Protein AF-A0A963E943-F1 (afdb_monomer)

Mean predicted aligned error: 19.78 Å

Foldseek 3Di:
DDPVVVVCLVVCVDPVNVVV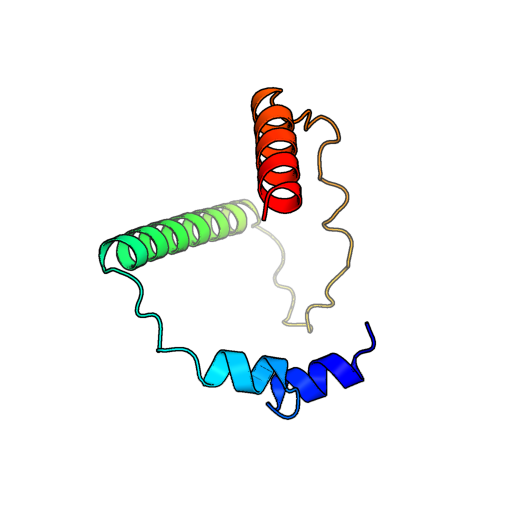VPDPPDDDDPVVVVVVVVVVVVVVVVVVVVVVVVDDDDPDDDDPDDPDPPVPPPPPPPPDDPPVVVVVVVVVVVVVVVD

Solvent-accessible surface area (backbone atoms only — not comparable to full-atom values): 6472 Å² total; per-residue (Å²): 136,60,70,69,59,54,55,36,33,76,71,48,72,28,72,66,36,46,51,61,71,67,47,79,84,83,74,78,52,72,67,55,52,53,51,50,54,51,50,53,52,52,54,48,52,51,51,51,51,57,53,59,75,68,55,94,83,77,97,70,80,96,66,85,83,78,84,74,91,69,87,70,82,79,66,72,91,78,77,72,78,59,73,68,56,59,53,52,51,54,54,51,53,57,58,62,78,74,111

Secondary structure (DSSP, 8-state):
--HHHHHHHHTT-SHHHHHHHHS---PPPHHHHHHHHHHHHHHHHHHHHHHHHT-SS-----------S-TTTT--TT-PPPHHHHHHHHHHHHHHHT-

Sequence (99 aa):
MSQQAFDRFLRGEDRLARLLCALPAHTPSAEFEAAFARAARAAQAQRDAMRTDAAPGQAAAPGPATLDGTRLDAVSPAFEPPASLEASFLQMAASVESA

Structure (mmCIF, N/CA/C/O backbone):
data_AF-A0A963E943-F1
#
_entry.id   AF-A0A963E943-F1
#
loop_
_atom_site.group_PDB
_atom_site.id
_atom_site.type_symbol
_atom_site.label_atom_id
_atom_site.label_alt_id
_atom_site.label_comp_id
_atom_site.label_asym_id
_atom_site.label_entity_id
_atom_site.label_seq_id
_atom_site.pdbx_PDB_ins_code
_atom_site.Cartn_x
_atom_site.Cartn_y
_atom_site.Cartn_z
_atom_site.occupancy
_atom_site.B_iso_or_equiv
_atom_site.auth_seq_id
_atom_site.auth_comp_id
_atom_site.auth_asym_id
_atom_site.auth_atom_id
_atom_site.pdbx_PDB_model_num
ATOM 1 N N . MET A 1 1 ? 12.890 -1.666 21.757 1.00 58.91 1 MET A N 1
ATOM 2 C CA . MET A 1 1 ? 11.665 -2.497 21.817 1.00 58.91 1 MET A CA 1
ATOM 3 C C . MET A 1 1 ? 12.090 -3.952 21.949 1.00 58.91 1 MET A C 1
ATOM 5 O O . MET A 1 1 ? 13.043 -4.326 21.280 1.00 58.91 1 MET A O 1
ATOM 9 N N . SER A 1 2 ? 11.482 -4.744 22.835 1.00 78.31 2 SER A N 1
ATOM 10 C CA . SER A 1 2 ? 11.866 -6.151 23.022 1.00 78.31 2 SER A CA 1
ATOM 11 C C . SER A 1 2 ? 11.165 -7.044 21.993 1.00 78.31 2 SER A C 1
ATOM 13 O O . SER A 1 2 ? 9.978 -6.868 21.725 1.00 78.31 2 SER A O 1
ATOM 15 N N . GLN A 1 3 ? 11.886 -8.016 21.431 1.00 84.25 3 GLN A N 1
ATOM 16 C CA . GLN A 1 3 ? 11.374 -8.969 20.434 1.00 84.25 3 GLN A CA 1
ATOM 17 C C . GLN A 1 3 ? 10.061 -9.647 20.872 1.00 84.25 3 GLN A C 1
ATOM 19 O O . GLN A 1 3 ? 9.134 -9.791 20.085 1.00 84.25 3 GLN A O 1
ATOM 24 N N . GLN A 1 4 ? 9.928 -9.933 22.171 1.00 83.31 4 GLN A N 1
ATOM 25 C CA . GLN A 1 4 ? 8.712 -10.491 22.771 1.00 83.31 4 GLN A CA 1
ATOM 26 C C . GLN A 1 4 ? 7.462 -9.611 22.614 1.00 83.31 4 GLN A C 1
ATOM 28 O O . GLN A 1 4 ? 6.360 -10.141 22.491 1.00 83.31 4 GLN A O 1
ATOM 33 N N . ALA A 1 5 ? 7.600 -8.281 22.654 1.00 79.88 5 ALA A N 1
ATOM 34 C CA . ALA A 1 5 ? 6.466 -7.378 22.460 1.00 79.88 5 ALA A CA 1
ATOM 35 C C . A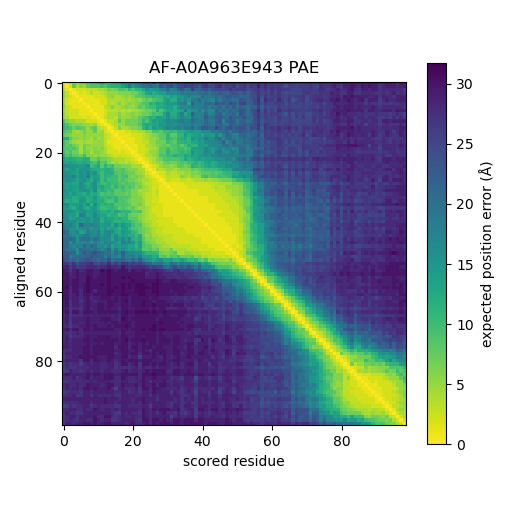LA A 1 5 ? 5.985 -7.415 21.002 1.00 79.88 5 ALA A C 1
ATOM 37 O O . ALA A 1 5 ? 4.784 -7.430 20.744 1.00 79.88 5 ALA A O 1
ATOM 38 N N . PHE A 1 6 ? 6.924 -7.510 20.057 1.00 80.44 6 PHE A N 1
ATOM 39 C CA . PHE A 1 6 ? 6.617 -7.632 18.636 1.00 80.44 6 PHE A CA 1
ATOM 40 C C . PHE A 1 6 ? 5.947 -8.974 18.299 1.00 80.44 6 PHE A C 1
ATOM 42 O O . PHE A 1 6 ? 4.942 -8.992 17.592 1.00 80.44 6 PHE A O 1
ATOM 49 N N . ASP A 1 7 ? 6.410 -10.086 18.878 1.00 86.25 7 ASP A N 1
ATOM 50 C CA . ASP A 1 7 ? 5.765 -11.397 18.695 1.00 86.25 7 ASP A CA 1
ATOM 51 C C . ASP A 1 7 ? 4.318 -11.408 19.214 1.00 86.25 7 ASP A C 1
ATOM 53 O O . ASP A 1 7 ? 3.422 -11.982 18.592 1.00 86.25 7 ASP A O 1
ATOM 57 N N . ARG A 1 8 ? 4.066 -10.732 20.342 1.00 80.75 8 ARG A N 1
ATOM 58 C CA . ARG A 1 8 ? 2.722 -10.576 20.918 1.00 80.75 8 ARG A CA 1
ATOM 59 C C . ARG A 1 8 ? 1.813 -9.718 20.030 1.00 80.75 8 ARG A C 1
ATOM 61 O O . ARG A 1 8 ? 0.627 -10.016 19.886 1.00 80.75 8 ARG A O 1
ATOM 68 N N . PHE A 1 9 ? 2.377 -8.691 19.395 1.00 84.38 9 PHE A N 1
ATOM 69 C CA . PHE A 1 9 ? 1.692 -7.873 18.397 1.00 84.38 9 PHE A CA 1
ATOM 70 C C . PHE A 1 9 ? 1.296 -8.689 17.161 1.00 84.38 9 PHE A C 1
ATOM 72 O O . PHE A 1 9 ? 0.123 -8.686 16.792 1.00 84.38 9 PHE A O 1
ATOM 79 N N . LEU A 1 10 ? 2.220 -9.462 16.579 1.00 82.38 10 LEU A N 1
ATOM 80 C CA . LEU A 1 10 ? 1.932 -10.304 15.409 1.00 82.38 10 LEU A CA 1
ATOM 81 C C . LEU A 1 10 ? 0.845 -11.355 15.675 1.00 82.38 10 LEU A C 1
ATOM 83 O O . LEU A 1 10 ? 0.069 -11.680 14.780 1.00 82.38 10 LEU A O 1
ATOM 87 N N . ARG A 1 11 ? 0.759 -11.869 16.907 1.00 81.88 11 ARG A N 1
ATOM 88 C CA . ARG A 1 11 ? -0.287 -12.818 17.326 1.00 81.88 11 ARG A CA 1
ATOM 89 C C . ARG A 1 11 ? -1.649 -12.171 17.598 1.00 81.88 11 ARG A C 1
ATOM 91 O O . ARG A 1 11 ? -2.593 -12.884 17.922 1.00 81.88 11 ARG A O 1
ATOM 98 N N . GLY A 1 12 ? -1.774 -10.844 17.515 1.00 71.94 12 GLY A N 1
ATOM 99 C CA . GLY A 1 12 ? -3.024 -10.148 17.850 1.00 71.94 12 GLY A CA 1
ATOM 100 C C . GLY A 1 12 ? -3.337 -10.119 19.354 1.00 71.94 12 GLY A C 1
ATOM 101 O O . GLY A 1 12 ? -4.459 -9.811 19.768 1.00 71.94 12 GLY A O 1
ATOM 102 N N . GLU A 1 13 ? -2.361 -10.456 20.198 1.00 80.25 13 GLU A N 1
ATOM 103 C CA . GLU A 1 13 ? -2.480 -10.404 21.658 1.00 80.25 13 GLU A CA 1
ATOM 104 C C . GLU A 1 13 ? -2.230 -8.986 22.200 1.00 80.25 13 GLU A C 1
ATOM 106 O O . GLU A 1 13 ? -2.625 -8.671 23.323 1.00 80.25 13 GLU A O 1
ATOM 111 N N . ASP A 1 14 ? -1.620 -8.115 21.392 1.00 83.44 14 ASP A N 1
ATOM 112 C CA . ASP A 1 14 ? -1.472 -6.688 21.675 1.00 83.44 14 ASP A CA 1
ATOM 113 C C . ASP A 1 14 ? -2.783 -5.920 21.404 1.00 83.44 14 ASP A C 1
ATOM 115 O O . ASP A 1 14 ? -3.469 -6.136 20.399 1.00 83.44 14 ASP A O 1
ATOM 119 N N . ARG A 1 15 ? -3.120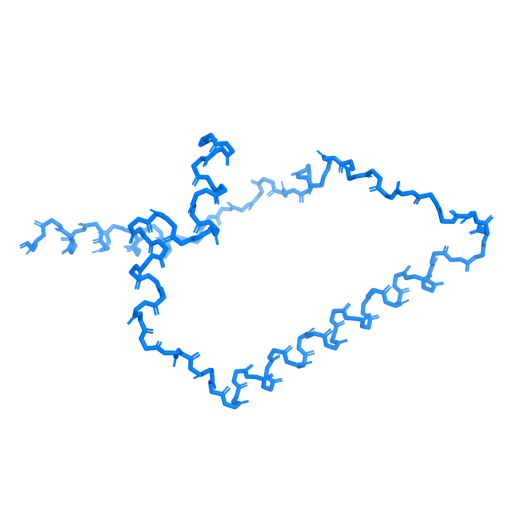 -4.975 22.291 1.00 78.38 15 ARG A N 1
ATOM 120 C CA . ARG A 1 15 ? -4.270 -4.070 22.149 1.00 78.38 15 ARG A CA 1
ATOM 121 C C . ARG A 1 15 ? -4.213 -3.278 20.839 1.00 78.38 15 ARG A C 1
ATOM 123 O O . ARG A 1 15 ? -5.258 -3.072 20.227 1.00 78.38 15 ARG A O 1
ATOM 130 N N . LEU A 1 16 ? -3.023 -2.865 20.401 1.00 81.69 16 LEU A N 1
ATOM 131 C CA . LEU A 1 16 ? -2.831 -2.162 19.134 1.00 81.69 16 LEU A CA 1
ATOM 132 C C . LEU A 1 16 ? -3.151 -3.066 17.941 1.00 81.69 16 LEU A C 1
ATOM 134 O O . LEU A 1 16 ? -3.878 -2.650 17.045 1.00 81.69 16 LEU A O 1
ATOM 138 N N . ALA A 1 17 ? -2.670 -4.311 17.946 1.00 82.00 17 ALA A N 1
ATOM 139 C CA . ALA A 1 17 ? -2.952 -5.263 16.874 1.00 82.00 17 ALA A CA 1
ATOM 140 C C . ALA A 1 17 ? -4.460 -5.524 16.738 1.00 82.00 17 ALA A C 1
ATOM 142 O O . ALA A 1 17 ? -4.997 -5.501 15.634 1.00 82.00 17 ALA A O 1
ATOM 143 N N . ARG A 1 18 ? -5.172 -5.667 17.865 1.00 81.88 18 ARG A N 1
ATOM 144 C CA . ARG A 1 18 ? -6.639 -5.812 17.869 1.00 81.88 18 ARG A CA 1
ATOM 145 C C . ARG A 1 18 ? -7.359 -4.594 17.299 1.00 81.88 18 ARG A C 1
ATOM 147 O O . ARG A 1 18 ? -8.327 -4.765 16.567 1.00 81.88 18 ARG A O 1
ATOM 154 N N . LEU A 1 19 ? -6.896 -3.386 17.624 1.00 84.75 19 LEU A N 1
ATOM 155 C CA . LEU A 1 19 ? -7.455 -2.153 17.065 1.00 84.75 19 LEU A CA 1
ATOM 156 C C . LEU A 1 19 ? -7.247 -2.087 15.552 1.00 84.75 19 LEU A C 1
ATOM 158 O O . LEU A 1 19 ? -8.191 -1.784 14.833 1.00 84.75 19 LEU A O 1
ATOM 162 N N . LEU A 1 20 ? -6.050 -2.429 15.068 1.00 82.88 20 LEU A N 1
ATOM 163 C CA . LEU A 1 20 ? -5.754 -2.460 13.635 1.00 82.88 20 LEU A CA 1
ATOM 164 C C . LEU A 1 20 ? -6.615 -3.491 12.893 1.00 82.88 20 LEU A C 1
ATOM 166 O O . LEU A 1 20 ? -7.129 -3.185 11.823 1.00 82.88 20 LEU A O 1
ATOM 170 N N . CYS A 1 21 ? -6.835 -4.675 13.472 1.00 80.12 21 CYS A N 1
ATOM 171 C CA . CYS A 1 21 ? -7.725 -5.686 12.892 1.00 80.12 21 CYS A CA 1
ATOM 172 C C . CYS A 1 21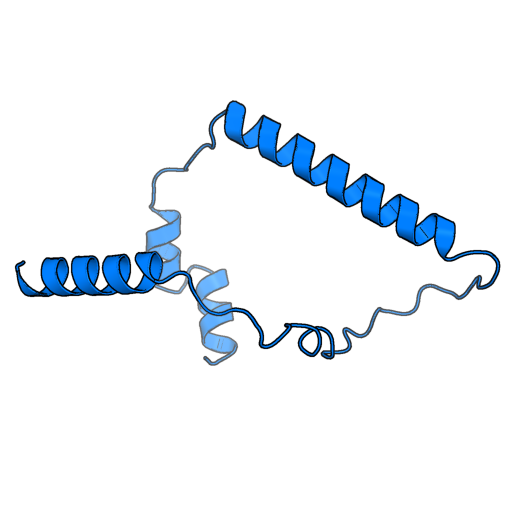 ? -9.210 -5.287 12.915 1.00 80.12 21 CYS A C 1
ATOM 174 O O . CYS A 1 21 ? -9.987 -5.824 12.132 1.00 80.12 21 CYS A O 1
ATOM 176 N N . ALA A 1 22 ? -9.613 -4.383 13.812 1.00 83.38 22 ALA A N 1
ATOM 177 C CA . ALA A 1 22 ? -10.982 -3.878 13.894 1.00 83.38 22 ALA A CA 1
ATOM 178 C C . ALA A 1 22 ? -11.258 -2.715 12.923 1.00 83.38 22 ALA A C 1
ATOM 180 O O . ALA A 1 22 ? -12.416 -2.324 12.759 1.00 83.38 22 ALA A O 1
ATOM 181 N N . LEU A 1 23 ? -10.223 -2.145 12.295 1.00 83.19 23 LEU A N 1
ATOM 182 C CA . LEU A 1 23 ? -10.403 -1.106 11.287 1.00 83.19 23 LEU A CA 1
ATOM 183 C C . LEU A 1 23 ? -11.095 -1.686 10.042 1.00 83.19 23 LEU A C 1
ATOM 185 O O . LEU A 1 23 ? -10.846 -2.839 9.680 1.00 83.19 23 LEU A O 1
ATOM 189 N N . PRO A 1 24 ? -11.940 -0.897 9.353 1.00 85.31 24 PRO A N 1
ATOM 190 C CA . PRO A 1 24 ? -12.498 -1.302 8.072 1.00 85.31 24 PRO A CA 1
ATOM 191 C C . PRO A 1 24 ? -11.374 -1.692 7.116 1.00 85.31 24 PRO A C 1
ATOM 193 O O . PRO A 1 24 ? -10.367 -0.987 7.022 1.00 85.31 24 PRO A O 1
ATOM 196 N N . ALA A 1 25 ? 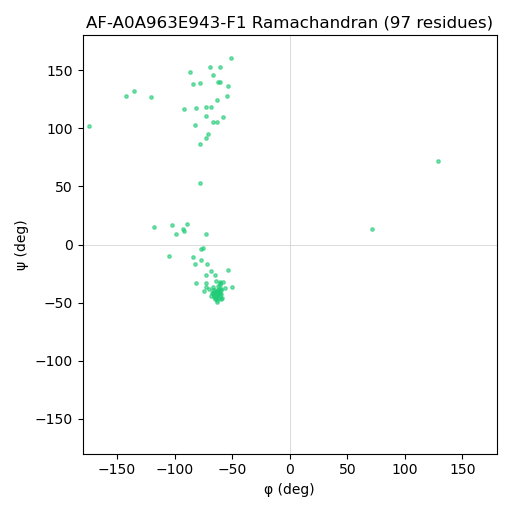-11.556 -2.798 6.395 1.00 81.88 25 ALA A N 1
ATOM 197 C CA . ALA A 1 25 ? -10.600 -3.217 5.384 1.00 81.88 25 ALA A CA 1
ATOM 198 C C . ALA A 1 25 ? -10.438 -2.094 4.351 1.00 81.88 25 ALA A C 1
ATOM 200 O O . ALA A 1 25 ? -11.351 -1.799 3.576 1.00 81.88 25 ALA A O 1
ATOM 201 N N . HIS A 1 26 ? -9.277 -1.443 4.359 1.00 80.94 26 HIS A N 1
ATOM 202 C CA . HIS A 1 26 ? -8.955 -0.461 3.341 1.00 80.94 26 HIS A CA 1
ATOM 203 C C . HIS A 1 26 ? -8.671 -1.207 2.041 1.00 80.94 26 HIS A C 1
ATOM 205 O O . HIS A 1 26 ? -7.672 -1.915 1.927 1.00 80.94 26 HIS A O 1
ATOM 211 N N . THR A 1 27 ? -9.573 -1.061 1.075 1.00 84.12 27 THR A N 1
ATOM 212 C CA . THR A 1 27 ? -9.347 -1.568 -0.277 1.00 84.12 27 THR A CA 1
ATOM 213 C C . THR A 1 27 ? -8.715 -0.432 -1.078 1.00 84.12 27 THR A C 1
ATOM 215 O O . THR A 1 27 ? -9.349 0.622 -1.196 1.00 84.12 27 THR A O 1
ATOM 218 N N . PRO A 1 28 ? -7.470 -0.580 -1.567 1.00 84.06 28 PRO A N 1
ATOM 219 C CA . PRO A 1 28 ? -6.839 0.463 -2.362 1.00 84.06 28 PRO A CA 1
ATOM 220 C C . PRO A 1 28 ? -7.647 0.733 -3.637 1.00 84.06 28 PRO A C 1
ATOM 222 O O . PRO A 1 28 ? -8.356 -0.136 -4.145 1.00 84.06 28 PRO A O 1
ATOM 225 N N . SER A 1 29 ? -7.552 1.953 -4.168 1.00 91.31 29 SER A N 1
ATOM 226 C CA . SER A 1 29 ? -8.200 2.278 -5.440 1.00 91.31 29 SER A CA 1
ATOM 227 C C . SER A 1 29 ? -7.518 1.550 -6.604 1.00 91.31 29 SER A C 1
ATOM 229 O O . SER A 1 29 ? -6.313 1.291 -6.577 1.00 91.31 29 SER A O 1
ATOM 231 N N . ALA A 1 30 ? -8.267 1.292 -7.680 1.00 93.25 30 ALA A N 1
ATOM 232 C CA . ALA A 1 3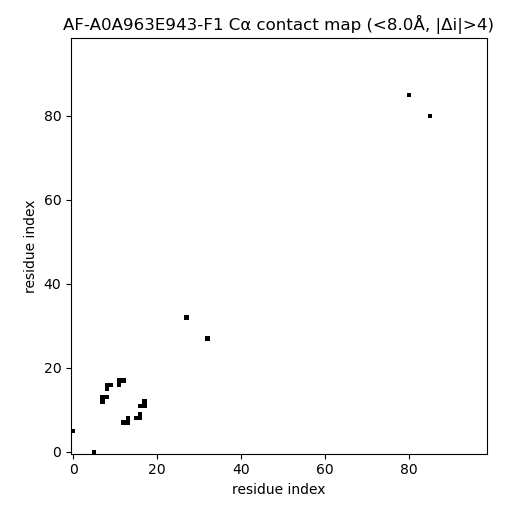0 ? -7.723 0.670 -8.890 1.00 93.25 30 ALA A CA 1
ATOM 233 C C . ALA A 1 30 ? -6.554 1.474 -9.499 1.00 93.25 30 ALA A C 1
ATOM 235 O O . ALA A 1 30 ? -5.616 0.906 -10.057 1.00 93.25 30 ALA A O 1
ATOM 236 N N . GLU A 1 31 ? -6.578 2.804 -9.368 1.00 94.69 31 GLU A N 1
ATOM 237 C CA . GLU A 1 31 ? -5.486 3.676 -9.812 1.00 94.69 31 GLU A CA 1
ATOM 238 C C . GLU A 1 31 ? -4.203 3.443 -9.010 1.00 94.69 31 GLU A C 1
ATOM 240 O O . GLU A 1 31 ? -3.116 3.360 -9.594 1.00 94.69 31 GLU A O 1
ATOM 245 N N . PHE A 1 32 ? -4.329 3.296 -7.687 1.00 93.50 32 PHE A N 1
ATOM 246 C CA . PHE A 1 32 ? -3.207 2.979 -6.813 1.00 93.50 32 PHE A CA 1
ATOM 247 C C . PHE A 1 32 ? -2.638 1.596 -7.132 1.00 93.50 32 PHE A C 1
ATOM 249 O O . PHE A 1 32 ? -1.427 1.462 -7.303 1.00 93.50 32 PHE A O 1
ATOM 256 N N . GLU A 1 33 ? -3.491 0.583 -7.294 1.00 95.00 33 GLU A N 1
ATOM 257 C CA . GLU A 1 33 ? -3.052 -0.764 -7.676 1.00 95.00 33 GLU A CA 1
ATOM 258 C C . GLU A 1 33 ? -2.325 -0.767 -9.027 1.00 95.00 33 GLU A C 1
ATOM 260 O O . GLU A 1 33 ? -1.262 -1.378 -9.170 1.00 95.00 33 GLU A O 1
ATOM 265 N N . ALA A 1 34 ? -2.836 -0.026 -10.014 1.00 94.88 34 ALA A N 1
ATOM 266 C CA . ALA A 1 34 ? -2.189 0.109 -11.314 1.00 94.88 34 ALA A CA 1
ATOM 267 C C . ALA A 1 34 ? -0.827 0.817 -11.213 1.00 94.88 34 ALA A C 1
ATOM 269 O O . ALA A 1 34 ? 0.136 0.402 -11.868 1.00 94.88 34 ALA A O 1
ATOM 270 N N . ALA A 1 35 ? -0.724 1.871 -10.397 1.00 93.19 35 ALA A N 1
ATOM 271 C CA . ALA A 1 35 ? 0.534 2.567 -10.139 1.00 93.19 35 ALA A CA 1
ATOM 272 C C . ALA A 1 35 ? 1.550 1.655 -9.437 1.00 93.19 35 ALA A C 1
ATOM 274 O O . ALA A 1 35 ? 2.697 1.561 -9.883 1.00 93.19 35 ALA A O 1
ATOM 275 N N . PHE A 1 36 ? 1.110 0.921 -8.416 1.00 94.88 36 PHE A N 1
ATOM 276 C CA . PHE A 1 36 ? 1.922 -0.059 -7.706 1.00 94.88 36 PHE A CA 1
ATOM 277 C C . PHE A 1 36 ? 2.424 -1.162 -8.647 1.00 94.88 36 PHE A C 1
ATOM 279 O O . PHE A 1 36 ? 3.620 -1.442 -8.691 1.00 94.88 36 PHE A O 1
ATOM 286 N N . ALA A 1 37 ? 1.551 -1.731 -9.482 1.00 95.31 37 ALA A N 1
ATOM 287 C CA . ALA A 1 37 ? 1.929 -2.764 -10.443 1.00 95.31 37 ALA A CA 1
ATOM 288 C C . ALA A 1 37 ? 2.947 -2.258 -11.483 1.00 95.31 37 ALA A C 1
ATOM 290 O O . ALA A 1 37 ? 3.845 -3.002 -11.886 1.00 95.31 37 ALA A O 1
ATOM 291 N N . ARG A 1 38 ? 2.844 -0.991 -11.917 1.00 94.12 38 ARG A N 1
ATOM 292 C CA . ARG A 1 38 ? 3.858 -0.362 -12.782 1.00 94.12 38 ARG A CA 1
ATOM 293 C C . ARG A 1 38 ? 5.201 -0.225 -12.066 1.00 94.12 38 ARG A C 1
ATOM 295 O O . ARG A 1 38 ? 6.219 -0.603 -12.642 1.00 94.12 38 ARG A O 1
ATOM 302 N N . ALA A 1 39 ? 5.198 0.262 -10.827 1.00 93.19 39 ALA A N 1
ATOM 303 C CA . ALA A 1 39 ? 6.412 0.413 -10.029 1.00 93.19 39 ALA A CA 1
ATOM 304 C C . ALA A 1 39 ? 7.094 -0.940 -9.762 1.00 93.19 39 ALA A C 1
ATOM 306 O O . ALA A 1 39 ? 8.304 -1.063 -9.943 1.00 93.19 39 ALA A O 1
ATOM 307 N N . ALA A 1 40 ? 6.318 -1.976 -9.429 1.00 94.56 40 ALA A N 1
ATOM 308 C CA . ALA A 1 40 ? 6.826 -3.326 -9.203 1.00 94.56 40 ALA A CA 1
ATOM 309 C C . ALA A 1 40 ? 7.516 -3.898 -10.453 1.00 94.56 40 ALA A C 1
ATOM 311 O O . ALA A 1 40 ? 8.621 -4.431 -10.361 1.00 94.56 40 ALA A O 1
ATOM 312 N N . ARG A 1 41 ? 6.911 -3.727 -11.638 1.00 94.94 41 ARG A N 1
ATOM 313 C CA . ARG A 1 41 ? 7.527 -4.144 -12.910 1.00 94.94 41 ARG A CA 1
ATOM 314 C C . ARG A 1 41 ? 8.807 -3.370 -13.222 1.00 94.94 41 ARG A C 1
ATOM 316 O O . ARG A 1 41 ? 9.774 -3.976 -13.670 1.00 94.94 41 ARG A O 1
ATOM 323 N N . ALA A 1 42 ? 8.831 -2.061 -12.975 1.00 93.31 42 ALA A N 1
ATOM 324 C CA . ALA A 1 42 ? 10.021 -1.242 -13.196 1.00 93.31 42 ALA A CA 1
ATOM 325 C C . ALA A 1 42 ? 11.181 -1.662 -12.278 1.00 93.31 42 ALA A C 1
ATOM 327 O O . ALA A 1 42 ? 12.299 -1.860 -12.750 1.00 93.31 42 ALA A O 1
ATOM 328 N N . ALA A 1 43 ? 10.903 -1.879 -10.989 1.00 91.19 43 ALA A N 1
ATOM 329 C CA . ALA A 1 43 ? 11.892 -2.370 -10.034 1.00 91.19 43 ALA A CA 1
ATOM 330 C C . ALA A 1 43 ? 12.405 -3.768 -10.415 1.00 91.19 43 ALA A C 1
ATOM 332 O O . ALA A 1 43 ? 13.600 -4.037 -10.311 1.00 91.19 43 ALA A O 1
ATOM 333 N N . GLN A 1 44 ? 11.525 -4.650 -10.897 1.00 91.56 44 GLN A N 1
ATOM 334 C CA . GLN A 1 44 ? 11.923 -5.969 -11.384 1.00 91.56 44 GLN A CA 1
ATOM 335 C C . GLN A 1 44 ? 12.854 -5.864 -12.599 1.00 91.56 44 GLN A C 1
ATOM 337 O O . GLN A 1 44 ? 13.927 -6.457 -12.586 1.00 91.56 44 GLN A O 1
ATOM 342 N N . ALA A 1 45 ? 12.508 -5.040 -13.592 1.00 90.00 45 ALA A N 1
ATOM 343 C CA . ALA A 1 45 ? 13.351 -4.818 -14.766 1.00 90.00 45 ALA A CA 1
ATOM 344 C C . ALA A 1 45 ? 14.737 -4.261 -14.396 1.00 90.00 45 ALA A C 1
ATOM 346 O O . ALA A 1 45 ? 15.742 -4.688 -14.957 1.00 90.00 45 ALA A O 1
ATOM 347 N N . GLN A 1 46 ? 14.812 -3.355 -13.415 1.00 89.56 46 GLN A N 1
ATOM 348 C CA . GLN A 1 46 ? 16.087 -2.847 -12.897 1.00 89.56 46 GLN A CA 1
ATOM 349 C C . GLN A 1 46 ? 16.924 -3.947 -12.235 1.00 89.56 46 GLN A C 1
ATOM 351 O O . GLN A 1 46 ? 18.133 -4.010 -12.450 1.00 89.56 46 GLN A O 1
ATOM 356 N N . ARG A 1 47 ? 16.298 -4.834 -11.452 1.00 85.44 47 ARG A N 1
ATOM 357 C CA . ARG A 1 47 ? 16.989 -5.979 -10.835 1.00 85.44 47 ARG A CA 1
ATOM 358 C C . ARG A 1 47 ? 17.497 -6.962 -11.881 1.00 85.44 47 ARG A C 1
ATOM 360 O O . ARG A 1 47 ? 18.613 -7.456 -11.746 1.00 85.44 47 ARG A O 1
ATOM 367 N N . ASP A 1 48 ? 16.691 -7.234 -12.900 1.00 88.25 48 ASP A N 1
ATOM 368 C CA . ASP A 1 48 ? 17.063 -8.140 -13.982 1.00 88.25 48 ASP A CA 1
ATOM 369 C C . ASP A 1 48 ? 18.214 -7.552 -14.811 1.00 88.25 48 ASP A C 1
ATOM 371 O O . ASP A 1 48 ? 19.184 -8.262 -15.064 1.00 88.25 48 ASP A O 1
ATOM 375 N N . ALA A 1 49 ? 18.188 -6.248 -15.113 1.00 82.19 49 ALA A N 1
ATOM 376 C CA . ALA A 1 49 ? 19.291 -5.545 -15.775 1.00 82.19 49 ALA A CA 1
ATOM 377 C C . ALA A 1 49 ? 20.593 -5.579 -14.949 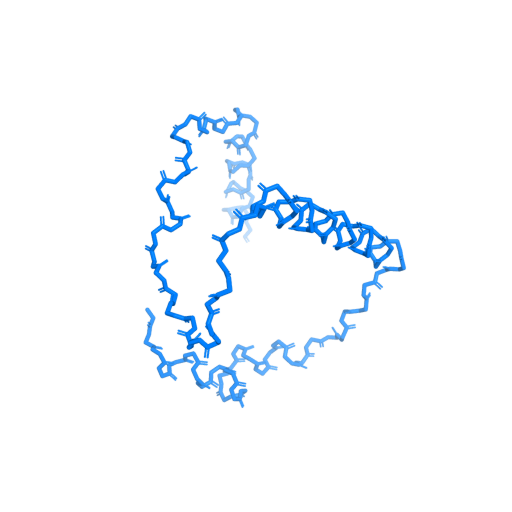1.00 82.19 49 ALA A C 1
ATOM 379 O O . ALA A 1 49 ? 21.653 -5.940 -15.461 1.00 82.19 49 ALA A O 1
ATOM 380 N N . MET A 1 50 ? 20.512 -5.297 -13.642 1.00 78.56 50 MET A N 1
ATOM 381 C CA . MET A 1 50 ? 21.663 -5.416 -12.735 1.00 78.56 50 MET A CA 1
ATOM 382 C C . MET A 1 50 ? 22.208 -6.849 -12.663 1.00 78.56 50 MET A C 1
ATOM 384 O O . MET A 1 50 ? 23.409 -7.047 -12.501 1.00 78.56 50 MET A O 1
ATOM 388 N N . ARG A 1 51 ? 21.340 -7.862 -12.777 1.00 76.50 51 ARG A N 1
ATOM 389 C CA . ARG A 1 51 ? 21.748 -9.271 -12.798 1.00 76.50 51 ARG A CA 1
ATOM 390 C C . ARG A 1 51 ? 22.433 -9.651 -14.109 1.00 76.50 51 ARG A C 1
ATOM 392 O O . ARG A 1 51 ? 23.361 -10.455 -14.078 1.00 76.50 51 ARG A O 1
ATOM 399 N N . THR A 1 52 ? 21.986 -9.106 -15.239 1.00 64.81 52 THR A N 1
ATOM 400 C CA . THR A 1 52 ? 22.601 -9.373 -16.546 1.00 64.81 52 THR A CA 1
ATOM 401 C C . THR A 1 52 ? 23.952 -8.685 -16.711 1.00 64.81 52 THR A C 1
ATOM 403 O O . THR A 1 52 ? 24.842 -9.285 -17.303 1.00 64.81 52 THR A O 1
ATOM 406 N N . ASP A 1 53 ? 24.152 -7.504 -16.117 1.00 59.62 53 ASP A N 1
ATOM 407 C CA . ASP A 1 53 ? 25.470 -6.847 -16.078 1.00 59.62 53 ASP A CA 1
ATOM 408 C C . ASP A 1 53 ? 26.462 -7.555 -15.132 1.00 59.62 53 ASP A C 1
ATOM 410 O O . ASP A 1 53 ? 27.673 -7.360 -15.227 1.00 59.62 53 ASP A O 1
ATOM 414 N N . ALA A 1 54 ? 25.971 -8.413 -14.231 1.00 56.16 54 ALA A N 1
ATOM 415 C CA . ALA A 1 54 ? 26.772 -9.119 -13.231 1.00 56.16 54 ALA A CA 1
ATOM 416 C C . ALA A 1 54 ? 27.271 -10.521 -13.656 1.00 56.16 54 ALA A C 1
ATOM 418 O O . ALA A 1 54 ? 27.733 -11.276 -12.798 1.00 56.16 54 ALA A O 1
ATOM 419 N N . ALA A 1 55 ? 27.209 -10.916 -14.935 1.00 43.09 55 ALA A N 1
ATOM 420 C CA . ALA A 1 55 ? 27.793 -12.192 -15.377 1.00 43.09 55 ALA A CA 1
ATOM 421 C C . ALA A 1 55 ? 28.449 -12.091 -16.768 1.00 43.09 55 ALA A C 1
ATOM 423 O O . ALA A 1 55 ? 27.803 -11.686 -17.731 1.00 43.09 55 ALA A O 1
ATOM 424 N N . PRO A 1 56 ? 29.722 -12.523 -16.882 1.00 44.03 56 PRO A N 1
ATOM 425 C CA . PRO A 1 56 ? 30.008 -13.947 -16.756 1.00 44.03 56 PRO A CA 1
ATOM 426 C C . PRO A 1 56 ? 30.976 -14.267 -15.612 1.00 44.03 56 PRO A C 1
ATOM 428 O O . PRO A 1 56 ? 32.096 -13.769 -15.565 1.00 44.03 56 PRO A O 1
ATOM 431 N N . GLY A 1 57 ? 30.565 -15.188 -14.738 1.00 47.91 57 GLY A N 1
ATOM 432 C CA . GLY A 1 57 ? 31.489 -15.902 -13.857 1.00 47.91 57 GLY A CA 1
ATOM 433 C C . GLY A 1 57 ? 31.120 -15.900 -12.380 1.00 47.91 57 GLY A C 1
ATOM 434 O O . GLY A 1 57 ? 31.825 -15.297 -11.585 1.00 47.91 57 GLY A O 1
ATOM 435 N N . GLN A 1 58 ? 30.080 -16.647 -12.005 1.00 40.00 58 GLN A N 1
ATOM 436 C CA . GLN A 1 58 ? 30.150 -17.591 -10.881 1.00 40.00 58 GLN A CA 1
ATOM 437 C C . GLN A 1 58 ? 28.849 -18.390 -10.791 1.00 40.00 58 GLN A C 1
ATOM 439 O O . GLN A 1 58 ? 27.825 -17.938 -10.286 1.00 40.00 58 GLN A O 1
ATOM 444 N N . ALA A 1 59 ? 28.917 -19.626 -11.281 1.00 49.50 59 ALA A N 1
ATOM 445 C CA . ALA A 1 59 ? 28.129 -20.698 -10.710 1.00 49.50 59 ALA A CA 1
ATOM 446 C C . ALA A 1 59 ? 28.666 -20.933 -9.290 1.00 49.50 59 ALA A C 1
ATOM 448 O O . ALA A 1 59 ? 29.757 -21.473 -9.122 1.00 49.50 59 ALA A O 1
ATOM 449 N N . ALA A 1 60 ? 27.923 -20.501 -8.276 1.00 40.84 60 ALA A N 1
ATOM 450 C CA . ALA A 1 60 ? 28.137 -20.922 -6.901 1.00 40.84 60 ALA A CA 1
ATOM 451 C C . ALA A 1 60 ? 26.774 -21.248 -6.278 1.00 40.84 60 ALA A C 1
ATOM 453 O O . ALA A 1 60 ? 25.795 -20.530 -6.464 1.00 40.84 60 ALA A O 1
ATOM 454 N N . ALA A 1 61 ? 26.734 -22.410 -5.633 1.00 46.94 61 ALA A N 1
ATOM 455 C CA . ALA A 1 61 ? 25.584 -23.118 -5.083 1.00 46.94 61 ALA A CA 1
ATOM 456 C C . ALA A 1 61 ? 24.662 -22.268 -4.176 1.00 46.94 61 ALA A C 1
ATOM 458 O O . ALA A 1 61 ? 25.101 -21.260 -3.622 1.00 46.94 61 ALA A O 1
ATOM 459 N N . PRO A 1 62 ? 23.401 -22.695 -3.950 1.00 44.31 62 PRO A N 1
ATOM 460 C CA . PRO A 1 62 ? 22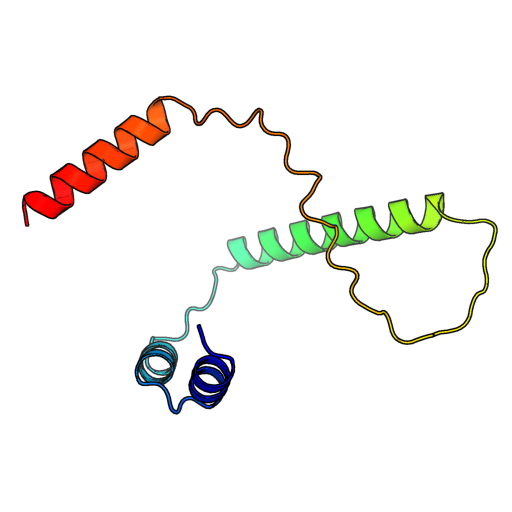.503 -22.022 -3.020 1.00 44.31 62 PRO A CA 1
ATOM 461 C C . PRO A 1 62 ? 22.950 -22.294 -1.574 1.00 44.31 62 PRO A C 1
ATOM 463 O O . PRO A 1 62 ? 22.567 -23.291 -0.967 1.00 44.31 62 PRO A O 1
ATOM 466 N N . GLY A 1 63 ? 23.783 -21.412 -1.025 1.00 41.00 63 GLY A N 1
ATOM 467 C CA . GLY A 1 63 ? 23.973 -21.266 0.419 1.00 41.00 63 GLY A CA 1
ATOM 468 C C . GLY A 1 63 ? 22.932 -20.296 0.997 1.00 41.00 63 GLY A C 1
ATOM 469 O O . GLY A 1 63 ? 22.504 -19.383 0.286 1.00 41.00 63 GLY A O 1
ATOM 470 N N . PRO A 1 64 ? 22.486 -20.468 2.256 1.00 45.84 64 PRO A N 1
ATOM 471 C CA . PRO A 1 64 ? 21.521 -19.564 2.873 1.00 45.84 64 PRO A CA 1
ATOM 472 C C . PRO A 1 64 ? 22.135 -18.163 2.973 1.00 45.84 64 PRO A C 1
ATOM 474 O O . PRO A 1 64 ? 23.223 -17.990 3.515 1.00 45.84 64 PRO A O 1
ATOM 477 N N . ALA A 1 65 ? 21.441 -17.172 2.415 1.00 47.75 65 ALA A N 1
ATOM 478 C CA . ALA A 1 65 ? 21.859 -15.780 2.438 1.00 47.75 65 ALA A CA 1
ATOM 479 C C . ALA A 1 65 ? 21.896 -15.262 3.883 1.00 47.75 65 ALA A C 1
ATOM 481 O O . ALA A 1 65 ? 20.858 -15.003 4.493 1.00 47.75 65 ALA A O 1
ATOM 482 N N . THR A 1 66 ? 23.099 -15.101 4.423 1.00 41.22 66 THR A N 1
ATOM 483 C CA . THR A 1 66 ? 23.348 -14.293 5.614 1.00 41.22 66 THR A CA 1
ATOM 484 C C . THR A 1 66 ? 23.109 -12.831 5.233 1.00 41.22 66 THR A C 1
ATOM 486 O O . THR A 1 66 ? 23.739 -12.307 4.317 1.00 41.22 66 THR A O 1
ATOM 489 N N . LEU A 1 67 ? 22.144 -12.183 5.886 1.00 51.22 67 LEU A N 1
ATOM 490 C CA . LEU A 1 67 ? 21.885 -10.750 5.751 1.00 51.22 67 LEU A CA 1
ATOM 491 C C . LEU A 1 67 ? 23.022 -9.977 6.432 1.00 51.22 67 LEU A C 1
ATOM 493 O O . LEU A 1 67 ? 22.978 -9.770 7.643 1.00 51.22 67 LEU A O 1
ATOM 497 N N . ASP A 1 68 ? 24.030 -9.554 5.670 1.00 41.00 68 ASP A N 1
ATOM 498 C CA . ASP A 1 68 ? 25.035 -8.609 6.160 1.00 41.00 68 ASP A CA 1
ATOM 499 C C . ASP A 1 68 ? 24.431 -7.201 6.277 1.00 41.00 68 ASP A C 1
ATOM 501 O O . ASP A 1 68 ? 23.951 -6.596 5.313 1.00 41.00 68 ASP A O 1
ATOM 505 N N . GLY A 1 69 ? 24.422 -6.693 7.509 1.00 51.16 69 GLY A N 1
ATOM 506 C CA . GLY A 1 69 ? 23.853 -5.412 7.921 1.00 51.16 69 GLY A CA 1
ATOM 507 C C . GLY A 1 69 ? 24.719 -4.195 7.588 1.00 51.16 69 GLY A C 1
ATOM 508 O O . GLY A 1 69 ? 24.978 -3.389 8.473 1.00 51.16 69 GLY A O 1
ATOM 509 N N . THR A 1 70 ? 25.147 -4.031 6.335 1.00 50.03 70 THR A N 1
ATOM 510 C CA . THR A 1 70 ? 26.012 -2.909 5.892 1.00 50.03 70 THR A CA 1
ATOM 511 C C . THR A 1 70 ? 25.372 -1.995 4.842 1.00 50.03 70 THR A C 1
ATOM 513 O O . THR A 1 70 ? 26.036 -1.168 4.225 1.00 50.03 70 THR A O 1
ATOM 516 N N . ARG A 1 71 ? 24.050 -2.070 4.631 1.00 51.38 71 ARG A N 1
ATOM 517 C CA . ARG A 1 71 ? 23.361 -1.264 3.600 1.00 51.38 71 ARG A CA 1
ATOM 518 C C . ARG A 1 71 ? 22.865 0.119 4.062 1.00 51.38 71 ARG A C 1
ATOM 520 O O . ARG A 1 71 ? 21.999 0.690 3.405 1.00 51.38 71 ARG A O 1
ATOM 527 N N . LEU A 1 72 ? 23.367 0.648 5.180 1.00 51.94 72 LEU A N 1
ATOM 528 C CA . LEU A 1 72 ? 23.011 1.985 5.691 1.00 51.94 72 LEU A CA 1
ATOM 529 C C . LEU A 1 72 ? 24.109 3.041 5.479 1.00 51.94 72 LEU A C 1
ATOM 531 O O . LEU A 1 72 ? 23.819 4.226 5.599 1.00 51.94 72 LEU A O 1
ATOM 535 N N . ASP A 1 73 ? 25.318 2.651 5.067 1.00 49.84 73 ASP A N 1
ATOM 536 C CA . ASP A 1 73 ? 26.435 3.589 4.851 1.00 49.84 73 ASP A CA 1
ATOM 537 C C . ASP A 1 73 ? 26.323 4.426 3.560 1.00 49.84 73 ASP A C 1
ATOM 539 O O . ASP A 1 73 ? 27.148 5.296 3.300 1.00 49.84 73 ASP A O 1
ATOM 543 N N . ALA A 1 74 ? 25.289 4.199 2.744 1.00 54.34 74 ALA A N 1
ATOM 544 C CA . ALA A 1 74 ? 25.066 4.913 1.484 1.00 54.34 74 ALA A CA 1
ATOM 545 C C . ALA A 1 74 ? 23.988 6.011 1.568 1.00 54.34 74 ALA A C 1
ATOM 547 O O . ALA A 1 74 ? 23.476 6.447 0.536 1.00 54.34 74 ALA A O 1
ATOM 548 N N . VAL A 1 75 ? 23.609 6.463 2.768 1.00 57.38 75 VAL A N 1
ATOM 549 C CA . VAL A 1 75 ? 22.774 7.666 2.899 1.00 57.38 75 VAL A CA 1
ATOM 550 C C . VAL A 1 75 ? 23.695 8.882 2.816 1.00 57.38 75 VAL A C 1
ATOM 552 O O . VAL A 1 75 ? 24.415 9.193 3.761 1.00 57.38 75 VAL A O 1
ATOM 555 N N . SER A 1 76 ? 23.711 9.559 1.664 1.00 53.06 76 SER A N 1
ATOM 556 C CA . SER A 1 76 ? 24.445 10.818 1.505 1.00 53.06 76 SER A CA 1
ATOM 557 C C . SER A 1 76 ? 24.017 11.828 2.585 1.00 53.06 76 SER A C 1
ATOM 559 O O . SER A 1 76 ? 22.825 12.117 2.686 1.00 53.06 76 SER A O 1
ATOM 561 N N . PRO A 1 77 ? 24.948 12.438 3.343 1.00 58.38 77 PRO A N 1
ATOM 562 C CA . PRO A 1 77 ? 24.631 13.408 4.398 1.00 58.38 77 PRO A CA 1
ATOM 563 C C . PRO A 1 77 ? 24.160 14.780 3.871 1.00 58.38 77 PRO A C 1
ATOM 565 O O . PRO A 1 77 ? 24.034 15.722 4.640 1.00 58.38 77 PRO A O 1
ATOM 568 N N . ALA A 1 78 ? 23.907 14.915 2.566 1.00 58.66 78 ALA A N 1
ATOM 569 C CA . ALA A 1 78 ? 23.562 16.177 1.908 1.00 58.66 78 ALA A CA 1
ATOM 570 C C . ALA A 1 78 ? 22.047 16.443 1.819 1.00 58.66 78 ALA A C 1
ATOM 572 O O . ALA A 1 78 ? 21.624 17.324 1.073 1.00 58.66 78 ALA A O 1
ATOM 573 N N . PHE A 1 79 ? 21.216 15.674 2.529 1.00 64.12 79 PHE A N 1
ATOM 574 C CA . PHE A 1 79 ? 19.786 15.960 2.585 1.00 64.12 79 PHE A CA 1
ATOM 575 C C . PHE A 1 79 ? 19.528 17.113 3.562 1.00 64.12 79 PHE A C 1
ATOM 577 O O . PHE A 1 79 ? 19.265 16.903 4.744 1.00 64.12 79 PHE A O 1
ATOM 584 N N . GLU A 1 80 ? 19.628 18.336 3.053 1.00 63.50 80 GLU A N 1
ATOM 585 C CA . GLU A 1 80 ? 19.081 19.519 3.706 1.00 63.50 80 GLU A CA 1
ATOM 586 C C . GLU A 1 80 ? 17.577 19.569 3.378 1.00 63.50 80 GLU A C 1
ATOM 588 O O . GLU A 1 80 ? 17.211 19.603 2.195 1.00 63.50 80 GLU A O 1
ATOM 593 N N . PRO A 1 81 ? 16.676 19.478 4.373 1.00 68.25 81 PRO A N 1
ATOM 594 C CA . PRO A 1 81 ? 15.250 19.554 4.100 1.00 68.25 81 PRO A CA 1
ATOM 595 C C . PRO A 1 81 ? 14.924 20.928 3.492 1.00 68.25 81 PRO A C 1
ATOM 597 O O . PRO A 1 81 ? 15.466 21.942 3.933 1.00 68.25 81 PRO A O 1
ATOM 600 N N . PRO A 1 82 ? 14.033 21.006 2.489 1.00 72.38 82 PRO A N 1
ATOM 601 C CA . PRO A 1 82 ? 13.614 22.296 1.961 1.00 72.38 82 PRO A CA 1
ATOM 602 C C . PRO A 1 82 ? 12.964 23.113 3.085 1.00 72.38 82 PRO A C 1
ATOM 604 O O . PRO A 1 82 ? 12.185 22.570 3.864 1.00 72.38 82 PRO A O 1
ATOM 607 N N . ALA A 1 83 ? 13.227 24.422 3.147 1.00 67.62 83 ALA A N 1
ATOM 608 C CA . ALA A 1 83 ? 12.709 25.314 4.198 1.00 67.62 83 ALA A CA 1
ATOM 609 C C . ALA A 1 83 ? 11.170 25.265 4.367 1.00 67.62 83 ALA A C 1
ATOM 611 O O . ALA A 1 83 ? 10.628 25.566 5.429 1.00 67.62 83 ALA A O 1
ATOM 612 N N . SER A 1 84 ? 10.442 24.833 3.332 1.00 70.31 84 SER A N 1
ATOM 613 C CA . SER A 1 84 ? 8.995 24.590 3.382 1.00 70.31 84 SER A CA 1
ATOM 614 C C . SER A 1 84 ? 8.586 23.450 4.327 1.00 70.31 84 SER A C 1
ATOM 616 O O . SER A 1 84 ? 7.464 23.442 4.840 1.00 70.31 84 SER A O 1
ATOM 618 N N . LEU A 1 85 ? 9.478 22.493 4.575 1.00 71.25 85 LEU A N 1
ATOM 619 C CA . LEU A 1 85 ? 9.247 21.348 5.452 1.00 71.25 85 LEU A CA 1
ATOM 620 C C . LEU A 1 85 ? 9.293 21.775 6.927 1.00 71.25 85 LEU A C 1
ATOM 622 O O . LEU A 1 85 ? 8.423 21.385 7.703 1.00 71.25 85 LEU A O 1
ATOM 626 N N . GLU A 1 86 ? 10.220 22.663 7.296 1.00 73.44 86 GLU A N 1
ATOM 627 C CA . GLU A 1 86 ? 10.274 23.263 8.639 1.00 73.44 86 GLU A CA 1
ATOM 628 C C . GLU A 1 86 ? 9.025 24.099 8.942 1.00 73.44 86 GLU A C 1
ATOM 630 O O . GLU A 1 86 ? 8.422 23.960 10.008 1.00 73.44 86 GLU A O 1
ATOM 635 N N . ALA A 1 87 ? 8.572 24.903 7.973 1.00 74.38 87 ALA A N 1
ATOM 636 C CA . ALA A 1 87 ? 7.335 25.672 8.103 1.00 74.38 87 ALA A CA 1
ATOM 637 C C . ALA A 1 87 ? 6.110 24.765 8.326 1.00 74.38 87 ALA A C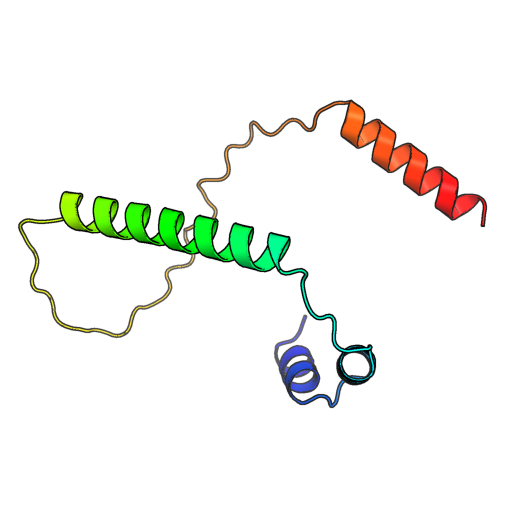 1
ATOM 639 O O . ALA A 1 87 ? 5.245 25.076 9.146 1.00 74.38 87 ALA A O 1
ATOM 640 N N . SER A 1 88 ? 6.066 23.613 7.649 1.00 76.06 88 SER A N 1
ATOM 641 C CA . SER A 1 88 ? 4.988 22.629 7.801 1.00 76.06 88 SER A CA 1
ATOM 642 C C . SER A 1 88 ? 4.980 21.996 9.197 1.00 76.06 88 SER A C 1
ATOM 644 O O . SER A 1 88 ? 3.912 21.818 9.785 1.00 76.06 88 SER A O 1
ATOM 646 N N . PHE A 1 89 ? 6.156 21.701 9.763 1.00 78.94 89 PHE A N 1
ATOM 647 C CA . PHE A 1 89 ? 6.264 21.187 11.131 1.00 78.94 89 PHE A CA 1
ATOM 648 C C . PHE A 1 89 ? 5.825 22.213 12.177 1.00 78.94 89 PHE A C 1
ATOM 650 O O . PHE A 1 89 ? 5.066 21.863 13.081 1.00 78.94 89 PHE A O 1
ATOM 657 N N . LEU A 1 90 ? 6.238 23.475 12.037 1.00 78.88 90 LEU A N 1
ATOM 658 C CA . LEU A 1 90 ? 5.822 24.550 12.944 1.00 78.88 90 LEU A CA 1
ATOM 659 C C . LEU A 1 90 ? 4.309 24.795 12.882 1.00 78.88 90 LEU A C 1
ATOM 661 O O . LEU A 1 90 ? 3.665 24.954 13.918 1.00 78.88 90 LEU A O 1
ATOM 665 N N . GLN A 1 91 ? 3.721 24.762 11.684 1.00 76.69 91 GLN A N 1
ATOM 666 C CA . GLN A 1 91 ? 2.275 24.907 11.513 1.00 76.69 91 GLN A CA 1
ATOM 667 C C . GLN A 1 91 ? 1.501 23.746 12.155 1.00 76.69 91 GLN A C 1
ATOM 669 O O . GLN A 1 91 ? 0.452 23.957 12.772 1.00 76.69 91 GLN A O 1
ATOM 674 N N . MET A 1 92 ? 2.020 22.522 12.039 1.00 75.06 92 MET A N 1
ATOM 675 C CA . MET A 1 92 ? 1.407 21.346 12.649 1.00 75.06 92 MET A CA 1
ATOM 676 C C . MET A 1 92 ? 1.514 21.400 14.178 1.00 75.06 92 MET A C 1
ATOM 678 O O . MET A 1 92 ? 0.511 21.190 14.852 1.00 75.06 92 MET A O 1
ATOM 682 N N . ALA A 1 93 ? 2.676 21.771 14.725 1.00 72.94 93 ALA A N 1
ATOM 683 C CA . ALA A 1 93 ? 2.873 21.943 16.167 1.00 72.94 93 ALA A CA 1
ATOM 684 C C . ALA A 1 93 ? 1.919 22.995 16.762 1.00 72.94 93 ALA A C 1
ATOM 686 O O . ALA A 1 93 ? 1.236 22.720 17.746 1.00 72.94 93 ALA A O 1
ATOM 687 N N . ALA A 1 94 ? 1.778 24.152 16.108 1.00 70.12 94 ALA A N 1
ATOM 688 C CA . ALA A 1 94 ? 0.859 25.204 16.547 1.00 70.12 94 ALA A CA 1
ATOM 689 C C . ALA A 1 94 ? -0.622 24.772 16.500 1.00 70.12 94 ALA A C 1
ATOM 691 O O . ALA A 1 94 ? -1.431 25.201 17.323 1.00 70.12 94 ALA A O 1
ATOM 692 N N . SER A 1 95 ? -0.981 23.897 15.554 1.00 66.56 95 SER A N 1
ATOM 693 C CA . SER A 1 95 ? -2.341 23.352 15.436 1.00 66.56 95 SER A CA 1
ATOM 694 C C . SER A 1 95 ? -2.671 22.335 16.534 1.00 66.56 95 SER A C 1
ATOM 696 O O . SER A 1 95 ? -3.839 22.170 16.870 1.00 66.56 95 SER A O 1
ATOM 698 N N . VAL A 1 96 ? -1.660 21.666 17.100 1.00 68.19 96 VAL A N 1
ATOM 699 C CA . VAL A 1 96 ? -1.824 20.690 18.191 1.00 68.19 96 VAL A CA 1
ATOM 700 C C . VAL A 1 96 ? -1.939 21.379 19.554 1.00 68.19 96 VAL A C 1
ATOM 702 O O . VAL A 1 96 ? -2.675 20.898 20.404 1.00 68.19 96 VAL A O 1
ATOM 705 N N . GLU A 1 97 ? -1.270 22.515 19.762 1.00 58.53 97 GLU A N 1
ATOM 706 C CA . GLU A 1 97 ? -1.372 23.290 21.015 1.00 58.53 97 GLU A CA 1
ATOM 707 C C . GLU A 1 97 ? -2.669 24.109 21.134 1.00 58.53 97 GLU A C 1
ATOM 709 O O . GLU A 1 97 ? -2.999 24.590 22.215 1.00 58.53 97 GLU A O 1
ATOM 714 N N . SER A 1 98 ? -3.414 24.263 20.035 1.00 56.03 98 SER A N 1
ATOM 715 C CA . SER A 1 98 ? -4.661 25.042 19.981 1.00 56.03 98 SER A CA 1
ATOM 716 C C . SER A 1 98 ? -5.940 24.190 20.088 1.00 56.03 98 SER A C 1
ATOM 718 O O . SER A 1 98 ? -7.029 24.718 19.850 1.00 56.03 98 SER A O 1
ATOM 720 N N . ALA A 1 99 ? -5.826 22.893 20.403 1.00 49.00 99 ALA A N 1
ATOM 721 C CA . ALA A 1 99 ? -6.935 21.937 20.526 1.00 49.00 99 ALA A CA 1
ATOM 722 C C . ALA A 1 99 ? -7.074 21.416 21.964 1.00 49.00 99 ALA A C 1
ATOM 724 O O . ALA A 1 99 ? -8.234 21.252 22.409 1.00 49.00 99 ALA A O 1
#

pLDDT: mean 72.26, std 16.75, range [40.0, 95.31]

Radius of gyration: 22.06 Å; Cα contacts (8 Å, |Δi|>4): 12; chains: 1; bounding box: 44×49×40 Å